Protein AF-A0A1Z4F0B3-F1 (afdb_monomer)

pLDDT: mean 96.61, std 4.37, range [52.62, 98.88]

Mean predicted aligned error: 2.74 Å

Secondary structure (DSSP, 8-state):
-HHHHHHHHHHH-TTT-SEEEEES--S-GGG-HHHHHHHHHHTTS--HHHHH-STTSHHHHHT-TGGGHHHHHHTT-EEEEE---S---GGGTTS-HHHHHHHHHHHHHHHHHHHHHHHHHHHTT--SEEEE--S---SSHHHHHHHHHHTHHHHHHHHT--

Organism: NCBI:txid1520670

Radius of gyration: 16.04 Å; Cα contacts (8 Å, |Δi|>4): 238; chains: 1; bounding box: 38×40×42 Å

Structure (mmCIF, N/CA/C/O backbone):
data_AF-A0A1Z4F0B3-F1
#
_entry.id   AF-A0A1Z4F0B3-F1
#
loop_
_atom_site.group_PDB
_atom_site.id
_atom_site.type_symbol
_atom_site.label_atom_id
_atom_site.label_alt_id
_atom_site.label_comp_id
_atom_site.label_asym_id
_atom_site.label_entity_id
_atom_site.label_seq_id
_atom_site.pdbx_PDB_ins_code
_atom_site.Cartn_x
_atom_site.Cartn_y
_atom_site.Cartn_z
_atom_site.occupancy
_atom_site.B_iso_or_equiv
_atom_site.auth_seq_id
_atom_site.auth_comp_id
_atom_site.auth_asym_id
_atom_site.auth_atom_id
_atom_site.pdbx_PDB_model_num
ATOM 1 N N . MET A 1 1 ? 6.371 -3.299 -1.343 1.00 95.88 1 MET A N 1
ATOM 2 C CA . MET A 1 1 ? 6.325 -4.423 -0.372 1.00 95.88 1 MET A CA 1
ATOM 3 C C . MET A 1 1 ? 5.700 -4.041 0.969 1.00 95.88 1 MET A C 1
ATOM 5 O O . MET A 1 1 ? 4.652 -4.573 1.282 1.00 95.88 1 MET A O 1
ATOM 9 N N . ALA A 1 2 ? 6.291 -3.138 1.762 1.00 98.19 2 ALA A N 1
ATOM 10 C CA . ALA A 1 2 ? 5.847 -2.906 3.147 1.00 98.19 2 ALA A CA 1
ATOM 11 C C . ALA A 1 2 ? 4.498 -2.168 3.302 1.00 98.19 2 ALA A C 1
ATOM 13 O O . ALA A 1 2 ? 3.931 -2.169 4.388 1.00 98.19 2 ALA A O 1
ATOM 14 N N . GLY A 1 3 ? 3.966 -1.558 2.236 1.00 98.25 3 GLY A N 1
ATOM 15 C CA . GLY A 1 3 ? 2.661 -0.888 2.261 1.00 98.25 3 GLY A CA 1
ATOM 16 C C . GLY A 1 3 ? 1.500 -1.806 2.671 1.00 98.25 3 GLY A C 1
ATOM 17 O O . GLY A 1 3 ? 0.882 -1.526 3.697 1.00 98.25 3 GLY A O 1
ATOM 18 N N . PRO A 1 4 ? 1.220 -2.929 1.969 1.00 98.06 4 PRO A N 1
ATOM 19 C CA . PRO A 1 4 ? 0.228 -3.888 2.446 1.00 98.06 4 PRO A CA 1
ATOM 20 C C . PRO A 1 4 ? 0.570 -4.448 3.829 1.00 98.06 4 PRO A C 1
ATOM 22 O O . PRO A 1 4 ? -0.334 -4.651 4.626 1.00 98.06 4 PRO A O 1
ATOM 25 N N . SER A 1 5 ? 1.851 -4.628 4.170 1.00 98.75 5 SER A N 1
ATOM 26 C CA . SER A 1 5 ? 2.253 -5.088 5.506 1.00 98.75 5 SER A CA 1
ATOM 27 C C . SER A 1 5 ? 1.830 -4.116 6.613 1.00 98.75 5 SER A C 1
ATOM 29 O O . SER A 1 5 ? 1.324 -4.559 7.639 1.00 98.75 5 SER A O 1
ATOM 31 N N . ALA A 1 6 ? 1.988 -2.804 6.409 1.00 98.88 6 ALA A N 1
ATOM 32 C CA . ALA A 1 6 ? 1.565 -1.783 7.368 1.00 98.88 6 ALA A CA 1
ATOM 33 C C . ALA A 1 6 ? 0.043 -1.795 7.584 1.00 98.88 6 ALA A C 1
ATOM 35 O O . ALA A 1 6 ? -0.414 -1.689 8.721 1.00 98.88 6 ALA A O 1
ATOM 36 N N . LEU A 1 7 ? -0.735 -1.982 6.512 1.00 98.81 7 LEU A N 1
ATOM 37 C CA . LEU A 1 7 ? -2.191 -2.132 6.610 1.00 98.81 7 LEU A CA 1
ATOM 38 C C . LEU A 1 7 ? -2.581 -3.447 7.298 1.00 98.81 7 LEU A C 1
ATOM 40 O O . LEU A 1 7 ? -3.451 -3.468 8.159 1.00 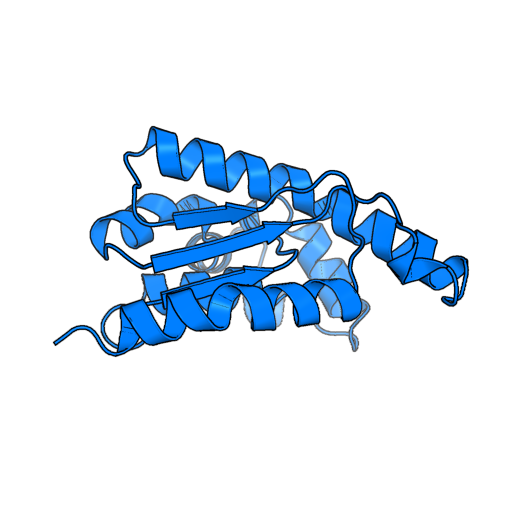98.81 7 LEU A O 1
ATOM 44 N N . THR A 1 8 ? -1.910 -4.550 6.983 1.00 98.81 8 THR A N 1
ATOM 45 C CA . THR A 1 8 ? -2.145 -5.848 7.632 1.00 98.81 8 THR A CA 1
ATOM 46 C C . THR A 1 8 ? -1.823 -5.802 9.130 1.00 98.81 8 THR A C 1
ATOM 48 O O . THR A 1 8 ? -2.549 -6.382 9.939 1.00 98.81 8 THR A O 1
ATOM 51 N N . LEU A 1 9 ? -0.780 -5.068 9.533 1.00 98.88 9 LEU A N 1
ATOM 52 C CA . LEU A 1 9 ? -0.475 -4.830 10.945 1.00 98.88 9 LEU A CA 1
ATOM 53 C C . LEU A 1 9 ? -1.605 -4.070 11.653 1.00 98.88 9 LEU A C 1
ATOM 55 O O . LEU A 1 9 ? -1.993 -4.469 12.748 1.00 98.88 9 LEU A O 1
ATOM 59 N N . SER A 1 10 ? -2.183 -3.033 11.041 1.00 98.81 10 SER A N 1
ATOM 60 C CA . SER A 1 10 ? -3.315 -2.304 11.635 1.00 98.81 10 SER A CA 1
ATOM 61 C C . SER A 1 10 ? -4.643 -3.064 11.585 1.00 98.81 10 SER A C 1
ATOM 63 O O . SER A 1 10 ? -5.499 -2.855 12.445 1.00 98.81 10 SER A O 1
ATOM 65 N N . ILE A 1 11 ? -4.807 -3.995 10.641 1.00 98.81 11 ILE A N 1
ATOM 66 C CA . ILE A 1 11 ? -5.943 -4.924 10.592 1.00 98.81 11 ILE A CA 1
ATOM 67 C C . ILE A 1 11 ? -5.947 -5.845 11.818 1.00 98.81 11 ILE A C 1
ATOM 69 O O . ILE A 1 11 ? -6.974 -5.971 12.488 1.00 98.81 11 ILE A O 1
ATOM 73 N N . TYR A 1 12 ? -4.815 -6.496 12.108 1.00 98.81 12 TYR A N 1
ATOM 74 C CA . TYR A 1 12 ? -4.746 -7.559 13.121 1.00 98.81 12 TYR A CA 1
ATOM 75 C C . TYR A 1 12 ? -4.213 -7.109 14.485 1.00 98.81 12 TYR A C 1
ATOM 77 O O . TYR A 1 12 ? -4.369 -7.837 15.464 1.00 98.81 12 TYR A O 1
ATOM 85 N N . HIS A 1 13 ? -3.625 -5.915 14.575 1.00 98.75 13 HIS A N 1
ATOM 86 C CA . HIS A 1 13 ? -3.113 -5.338 15.821 1.00 98.75 13 HIS A CA 1
ATOM 87 C C . HIS A 1 13 ? -3.550 -3.867 15.986 1.00 98.75 13 HIS A C 1
ATOM 89 O O . HIS A 1 13 ? -2.705 -2.982 16.167 1.00 98.75 13 HIS A O 1
ATOM 95 N N . PRO A 1 14 ? -4.863 -3.564 15.944 1.00 98.50 14 PRO A N 1
ATOM 96 C CA . PRO A 1 14 ? -5.356 -2.186 15.893 1.00 98.50 14 PRO A CA 1
ATOM 97 C C . PRO A 1 14 ? -5.067 -1.364 17.149 1.00 98.50 14 PRO A C 1
ATOM 99 O O . PRO A 1 14 ? -5.003 -0.144 17.067 1.00 98.50 14 PRO A O 1
ATOM 102 N N . GLN A 1 15 ? -4.848 -1.995 18.307 1.00 97.62 15 GLN A N 1
ATOM 103 C CA . GLN A 1 15 ? -4.445 -1.279 19.525 1.00 97.62 15 GLN A CA 1
ATOM 104 C C . GLN A 1 15 ? -2.996 -0.780 19.451 1.00 97.62 15 GLN A C 1
ATOM 106 O O . GLN A 1 15 ? -2.646 0.190 20.116 1.00 97.62 15 GLN A O 1
ATOM 111 N N . GLN A 1 16 ? -2.155 -1.443 18.652 1.00 98.50 16 GLN A N 1
ATOM 112 C CA . GLN A 1 16 ? -0.754 -1.078 18.468 1.00 98.50 16 GLN A CA 1
ATOM 113 C C . GLN A 1 16 ? -0.570 -0.138 17.272 1.00 98.50 16 GLN A C 1
ATOM 115 O O . GLN A 1 16 ? 0.187 0.826 17.357 1.00 98.50 16 GLN A O 1
ATOM 120 N N . PHE A 1 17 ? -1.275 -0.397 16.169 1.00 98.69 17 PHE A N 1
ATOM 121 C CA . PHE A 1 17 ? -1.153 0.359 14.923 1.00 98.69 17 PHE A CA 1
ATOM 122 C C . PHE A 1 17 ? -2.473 1.050 14.574 1.00 98.69 17 PHE A C 1
ATOM 124 O O . PHE A 1 17 ? -3.237 0.600 13.722 1.00 98.69 17 PHE A O 1
ATOM 131 N N . ILE A 1 18 ? -2.727 2.185 15.226 1.00 98.44 18 ILE A N 1
ATOM 132 C CA . ILE A 1 18 ? -3.912 3.025 14.972 1.00 98.44 18 ILE A CA 1
ATOM 133 C C . ILE A 1 18 ? -3.787 3.896 13.709 1.00 98.44 18 ILE A C 1
ATOM 135 O O . ILE A 1 18 ? -4.772 4.482 13.257 1.00 98.44 18 ILE A O 1
ATOM 139 N N . TYR A 1 19 ? -2.581 3.983 13.145 1.00 98.75 19 TYR A N 1
ATOM 140 C CA . TYR A 1 19 ? -2.240 4.719 11.930 1.00 98.75 19 TYR A CA 1
ATOM 141 C C . TYR A 1 19 ? -1.409 3.813 11.019 1.00 98.75 19 TYR A C 1
ATOM 143 O O . TYR A 1 19 ? -0.467 3.178 11.495 1.00 98.75 19 TYR A O 1
ATOM 151 N N . ALA A 1 20 ? -1.708 3.779 9.721 1.00 98.81 20 ALA A N 1
ATOM 152 C CA . ALA A 1 20 ? -0.927 3.028 8.743 1.00 98.81 20 ALA A CA 1
ATOM 153 C C . ALA A 1 20 ? -0.763 3.800 7.426 1.00 98.81 20 ALA A C 1
ATOM 155 O O . ALA A 1 20 ? -1.723 4.332 6.871 1.00 98.81 20 ALA A O 1
ATOM 156 N N . GLY A 1 21 ? 0.473 3.843 6.924 1.00 98.69 21 GLY A N 1
ATOM 157 C CA . GLY A 1 21 ? 0.812 4.447 5.638 1.00 98.69 21 GLY A CA 1
ATOM 158 C C . GLY A 1 21 ? 1.201 3.388 4.609 1.00 98.69 21 GLY A C 1
ATOM 159 O O . GLY A 1 21 ? 2.014 2.514 4.908 1.00 98.69 21 GLY A O 1
ATOM 160 N N . ALA A 1 22 ? 0.664 3.486 3.396 1.00 98.69 22 ALA A N 1
ATOM 161 C CA . ALA A 1 22 ? 1.059 2.662 2.261 1.00 98.69 22 ALA A CA 1
ATOM 162 C C . ALA A 1 22 ? 1.434 3.562 1.080 1.00 98.69 22 ALA A C 1
ATOM 164 O O . ALA A 1 22 ? 0.604 4.303 0.561 1.00 98.69 22 ALA A O 1
ATOM 165 N N . LEU A 1 23 ? 2.706 3.508 0.684 1.00 98.75 23 LEU A N 1
ATOM 166 C CA . LEU A 1 23 ? 3.270 4.318 -0.393 1.00 98.75 23 LEU A CA 1
ATOM 167 C C . LEU A 1 23 ? 3.654 3.381 -1.541 1.00 98.75 23 LEU A C 1
ATOM 169 O O . LEU A 1 23 ? 4.450 2.464 -1.325 1.00 98.75 23 LEU A O 1
ATOM 173 N N . SER A 1 24 ? 3.074 3.588 -2.724 1.00 98.06 24 SER A N 1
ATOM 174 C CA . SER A 1 24 ? 3.364 2.831 -3.950 1.00 98.06 24 SER A CA 1
ATOM 175 C C . SER A 1 24 ? 3.256 1.316 -3.746 1.00 98.06 24 SER A C 1
ATOM 177 O O . SER A 1 24 ? 4.195 0.548 -3.949 1.00 98.06 24 SER A O 1
ATOM 179 N N . ALA A 1 25 ? 2.118 0.870 -3.224 1.00 97.12 25 ALA A N 1
ATOM 180 C CA . ALA A 1 25 ? 1.996 -0.451 -2.627 1.00 97.12 25 ALA A CA 1
ATOM 181 C C . ALA A 1 25 ? 1.076 -1.379 -3.442 1.00 97.12 25 ALA A C 1
ATOM 183 O O . ALA A 1 25 ? 0.015 -0.931 -3.866 1.00 97.12 25 ALA A O 1
ATOM 184 N N . PRO A 1 26 ? 1.392 -2.677 -3.616 1.00 96.81 26 PRO A N 1
ATOM 185 C CA . PRO A 1 26 ? 0.429 -3.632 -4.162 1.00 96.81 26 PRO A CA 1
ATOM 186 C C . PRO A 1 26 ? -0.646 -3.911 -3.100 1.00 96.81 26 PRO A C 1
ATOM 188 O O . PRO A 1 26 ? -0.457 -4.760 -2.232 1.00 96.81 26 PRO A O 1
ATOM 191 N N . LEU A 1 27 ? -1.747 -3.152 -3.119 1.00 97.69 27 LEU A N 1
ATOM 192 C CA . LEU A 1 27 ? -2.796 -3.223 -2.088 1.00 97.69 27 LEU A CA 1
ATOM 193 C C . LEU A 1 27 ? -3.780 -4.388 -2.257 1.00 97.69 27 LEU A C 1
ATOM 195 O O . LEU A 1 27 ? -4.593 -4.609 -1.367 1.00 97.69 27 LEU A O 1
ATOM 199 N N . HIS A 1 28 ? -3.666 -5.150 -3.347 1.00 97.38 28 HIS A N 1
ATOM 200 C CA . HIS A 1 28 ? -4.448 -6.360 -3.600 1.00 97.38 28 HIS A CA 1
ATOM 201 C C . HIS A 1 28 ? -3.538 -7.531 -4.044 1.00 97.38 28 HIS A C 1
ATOM 203 O O . HIS A 1 28 ? -3.607 -7.984 -5.192 1.00 97.38 28 HIS A O 1
ATOM 209 N N . PRO A 1 29 ? -2.606 -7.995 -3.184 1.00 96.81 29 PRO A N 1
ATOM 210 C CA . PRO A 1 29 ? -1.618 -9.012 -3.554 1.00 96.81 29 PRO A CA 1
ATOM 211 C C . PRO A 1 29 ? -2.236 -10.365 -3.943 1.00 96.81 29 PRO A C 1
ATOM 213 O O . PRO A 1 29 ? -1.655 -11.073 -4.763 1.00 96.81 29 PRO A O 1
ATOM 216 N N . SER A 1 30 ? -3.417 -10.726 -3.429 1.00 97.12 30 SER A N 1
ATOM 217 C CA . SER A 1 30 ? -4.088 -11.993 -3.764 1.00 97.12 30 SER A CA 1
ATOM 218 C C . SER A 1 30 ? -4.585 -12.059 -5.205 1.00 97.12 30 SER A C 1
ATOM 220 O O . SER A 1 30 ? -4.733 -13.165 -5.730 1.00 97.12 30 SER A O 1
ATOM 222 N N . ALA A 1 31 ? -4.843 -10.910 -5.839 1.00 95.81 31 ALA A N 1
ATOM 223 C CA . ALA A 1 31 ? -5.223 -10.839 -7.250 1.00 95.81 31 ALA A CA 1
ATOM 224 C C . ALA A 1 31 ? -4.018 -10.952 -8.195 1.00 95.81 31 ALA A C 1
ATOM 226 O O . ALA A 1 31 ? -4.177 -11.369 -9.337 1.00 95.81 31 ALA A O 1
ATOM 227 N N . ASN A 1 32 ? -2.813 -10.620 -7.720 1.00 92.31 32 ASN A N 1
ATOM 228 C CA . ASN A 1 32 ? -1.591 -10.564 -8.526 1.00 92.31 32 ASN A CA 1
ATOM 229 C C . ASN A 1 32 ? -0.445 -11.364 -7.884 1.00 92.31 32 ASN A C 1
ATOM 231 O O . ASN A 1 32 ? 0.685 -10.884 -7.791 1.00 92.31 32 ASN A O 1
ATOM 235 N N . LYS A 1 33 ? -0.726 -12.597 -7.439 1.00 95.38 33 LYS A N 1
ATOM 236 C CA . LYS A 1 33 ? 0.234 -13.440 -6.698 1.00 95.38 33 LYS A CA 1
ATOM 237 C C . LYS A 1 33 ? 1.551 -13.637 -7.444 1.00 95.38 33 LYS A C 1
ATOM 239 O O . LYS A 1 33 ? 2.615 -13.449 -6.862 1.00 95.38 33 LYS A O 1
ATOM 244 N N . TRP A 1 34 ? 1.477 -13.879 -8.753 1.00 93.62 34 TRP A N 1
ATOM 245 C CA . TRP A 1 34 ? 2.652 -14.033 -9.613 1.00 93.62 34 TRP A CA 1
ATOM 246 C C . TRP A 1 34 ? 3.602 -12.821 -9.575 1.00 93.62 34 TRP A C 1
ATOM 248 O O . TRP A 1 34 ? 4.817 -13.001 -9.641 1.00 93.62 34 TRP A O 1
ATOM 258 N N . GLN A 1 35 ? 3.090 -11.589 -9.427 1.00 93.94 35 GLN A N 1
ATOM 259 C CA . GLN A 1 35 ? 3.934 -10.391 -9.317 1.00 93.94 35 GLN A CA 1
ATOM 260 C C . GLN A 1 35 ? 4.716 -10.389 -8.004 1.00 93.94 35 GLN A C 1
ATOM 262 O O . GLN A 1 35 ? 5.879 -9.986 -7.982 1.00 93.94 35 GLN A O 1
ATOM 267 N N . ILE A 1 36 ? 4.099 -10.867 -6.919 1.00 96.44 36 ILE A N 1
ATOM 268 C CA . ILE A 1 36 ? 4.764 -11.039 -5.625 1.00 96.44 36 ILE A CA 1
ATOM 269 C C . ILE A 1 36 ? 5.845 -12.115 -5.741 1.00 96.44 36 ILE A C 1
ATOM 271 O O . ILE A 1 36 ? 6.980 -11.864 -5.343 1.00 96.44 36 ILE A O 1
ATOM 275 N N . SER A 1 37 ? 5.535 -13.261 -6.352 1.00 95.94 37 SER A N 1
ATOM 276 C CA . SER A 1 37 ? 6.493 -14.355 -6.558 1.00 95.94 37 SER A CA 1
ATOM 277 C C . SER A 1 37 ? 7.712 -13.917 -7.372 1.00 95.94 37 SER A C 1
ATOM 279 O O . SER A 1 37 ? 8.842 -14.145 -6.944 1.00 95.94 37 SER A O 1
ATOM 281 N N . ILE A 1 38 ? 7.511 -13.233 -8.506 1.00 95.88 38 ILE A N 1
ATOM 282 C CA . ILE A 1 38 ? 8.626 -12.735 -9.329 1.00 95.88 38 ILE A CA 1
ATOM 283 C C . ILE A 1 38 ? 9.429 -11.679 -8.570 1.00 95.88 38 ILE A C 1
ATOM 285 O O . ILE A 1 38 ? 10.654 -11.743 -8.571 1.00 95.88 38 ILE A O 1
ATOM 289 N N . SER A 1 39 ? 8.766 -10.752 -7.872 1.00 94.94 39 SER A N 1
ATOM 290 C CA . SER A 1 39 ? 9.461 -9.715 -7.096 1.00 94.94 39 SER A CA 1
ATOM 291 C C . SER A 1 39 ? 10.318 -10.305 -5.972 1.00 94.94 39 SER A C 1
ATOM 293 O O . SER A 1 39 ? 11.417 -9.826 -5.724 1.00 94.94 39 SER A O 1
ATOM 295 N N . MET A 1 40 ? 9.837 -11.347 -5.288 1.00 97.94 40 MET A N 1
ATOM 296 C CA . MET A 1 40 ? 10.594 -12.045 -4.241 1.00 97.94 40 MET A CA 1
ATOM 297 C C . MET A 1 40 ? 11.781 -12.833 -4.805 1.00 97.94 40 MET A C 1
ATOM 299 O O . MET A 1 40 ? 12.858 -12.836 -4.207 1.00 97.94 40 MET A O 1
ATOM 303 N N . SER A 1 41 ? 11.591 -13.473 -5.960 1.00 97.19 41 SER A N 1
ATOM 304 C CA . SER A 1 41 ? 12.651 -14.207 -6.648 1.00 97.19 41 SER A CA 1
ATOM 305 C C . SER A 1 41 ? 13.751 -13.268 -7.151 1.00 97.19 41 SER A C 1
ATOM 307 O O . SER A 1 41 ? 14.931 -13.543 -6.943 1.00 97.19 41 SER A O 1
ATOM 309 N N . ASP A 1 42 ? 13.383 -12.126 -7.733 1.00 95.25 42 ASP A N 1
ATOM 310 C CA . ASP A 1 42 ? 14.331 -11.093 -8.166 1.00 95.25 42 ASP A CA 1
ATOM 311 C C . ASP A 1 42 ? 15.075 -10.469 -6.970 1.00 95.25 42 ASP A C 1
ATOM 313 O O . ASP A 1 42 ? 16.301 -10.350 -6.968 1.00 95.25 42 ASP A O 1
ATOM 317 N N . ALA A 1 43 ? 14.354 -10.174 -5.883 1.00 95.06 43 ALA A N 1
ATOM 318 C CA . ALA A 1 43 ? 14.897 -9.572 -4.668 1.00 95.06 43 ALA A CA 1
ATOM 319 C C . ALA A 1 43 ? 15.554 -10.591 -3.714 1.00 95.06 43 ALA A C 1
ATOM 321 O O . ALA A 1 43 ? 15.249 -10.627 -2.521 1.00 95.06 43 ALA A O 1
ATOM 322 N N . GLY A 1 44 ? 16.494 -11.391 -4.221 1.00 96.94 44 GLY A N 1
ATOM 323 C CA . GLY A 1 44 ? 17.328 -12.286 -3.406 1.00 96.94 44 GLY A CA 1
ATOM 324 C C . GLY A 1 44 ? 16.981 -13.772 -3.490 1.00 96.94 44 GLY A C 1
ATOM 325 O O . GLY A 1 44 ? 17.463 -14.544 -2.664 1.00 96.94 44 GLY A O 1
ATOM 326 N N . GLY A 1 45 ? 16.192 -14.191 -4.482 1.00 97.31 45 GLY A N 1
ATOM 327 C CA . GLY A 1 45 ? 15.916 -15.605 -4.748 1.00 97.31 45 GLY A CA 1
ATOM 328 C C . GLY A 1 45 ? 14.906 -16.245 -3.797 1.00 97.31 45 GLY A C 1
ATOM 329 O O . GLY A 1 45 ? 14.922 -17.464 -3.639 1.00 97.31 45 GLY A O 1
ATOM 330 N N . PHE A 1 46 ? 14.047 -15.454 -3.149 1.00 98.38 46 PHE A N 1
ATOM 331 C CA . PHE A 1 46 ? 13.044 -15.970 -2.216 1.00 98.38 46 PHE A CA 1
ATOM 332 C C . PHE A 1 46 ? 11.844 -16.586 -2.939 1.00 98.38 46 PHE A C 1
ATOM 334 O O . PHE A 1 46 ? 11.497 -16.193 -4.054 1.00 98.38 46 PHE A O 1
ATOM 341 N N . ASN A 1 47 ? 11.168 -17.516 -2.263 1.00 97.75 47 ASN A N 1
ATOM 342 C CA . ASN A 1 47 ? 9.953 -18.157 -2.749 1.00 97.75 47 ASN A CA 1
ATOM 343 C C . ASN A 1 47 ? 8.727 -17.657 -1.967 1.00 97.75 47 ASN A C 1
ATOM 345 O O . ASN A 1 47 ? 8.708 -17.673 -0.737 1.00 97.75 47 ASN A O 1
ATOM 349 N N . SER A 1 48 ? 7.682 -17.223 -2.675 1.00 97.50 48 SER A N 1
ATOM 350 C CA . SER A 1 48 ? 6.418 -16.816 -2.049 1.00 97.50 48 SER A CA 1
ATOM 351 C C . SER A 1 48 ? 5.699 -17.970 -1.352 1.00 97.50 48 SER A C 1
ATOM 353 O O . SER A 1 48 ? 4.976 -17.723 -0.387 1.00 97.50 48 SER A O 1
ATOM 355 N N . GLU A 1 49 ? 5.912 -19.213 -1.796 1.00 98.00 49 GLU A N 1
ATOM 356 C CA . GLU A 1 49 ? 5.343 -20.395 -1.137 1.00 98.00 49 GLU A CA 1
ATOM 357 C C . GLU A 1 49 ? 5.924 -20.614 0.265 1.00 98.00 49 GLU A C 1
ATOM 359 O O . GLU A 1 49 ? 5.195 -21.027 1.162 1.00 98.00 49 GLU A O 1
ATOM 364 N N . ASP A 1 50 ? 7.185 -20.239 0.503 1.00 98.50 50 ASP A N 1
ATOM 365 C CA . ASP A 1 50 ? 7.778 -20.289 1.847 1.00 98.50 50 ASP A CA 1
ATOM 366 C C . ASP A 1 50 ? 7.151 -19.242 2.786 1.00 98.50 50 ASP A C 1
ATOM 368 O O . ASP A 1 50 ? 7.164 -19.399 4.007 1.00 98.50 50 ASP A O 1
ATOM 372 N N . MET A 1 51 ? 6.606 -18.155 2.226 1.00 98.44 51 MET A N 1
ATOM 373 C CA . MET A 1 51 ? 6.010 -17.057 2.987 1.00 98.44 51 MET A CA 1
ATOM 374 C C . MET A 1 51 ? 4.526 -17.296 3.285 1.00 98.44 51 MET A C 1
ATOM 376 O O . MET A 1 51 ? 4.116 -17.219 4.444 1.00 98.44 51 MET A O 1
ATOM 380 N N . TRP A 1 52 ? 3.713 -17.539 2.254 1.00 98.56 52 TRP A N 1
ATOM 381 C CA . TRP A 1 52 ? 2.250 -17.648 2.356 1.00 98.56 52 TRP A CA 1
ATOM 382 C C . TRP A 1 52 ? 1.698 -18.936 1.744 1.00 98.56 52 TRP A C 1
ATOM 384 O O . TRP A 1 52 ? 0.502 -19.007 1.491 1.00 98.56 52 TRP A O 1
ATOM 394 N N . GLY A 1 53 ? 2.530 -19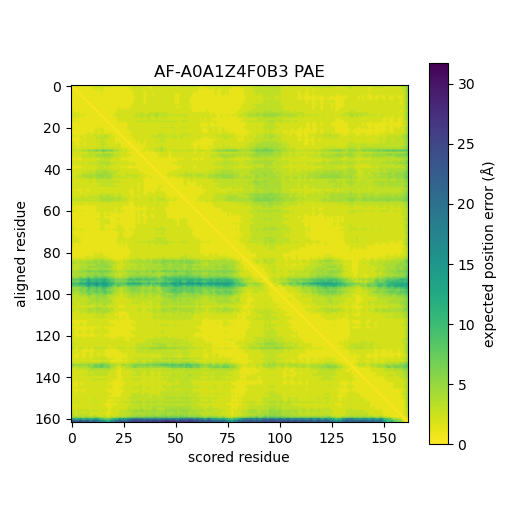.950 1.509 1.00 98.19 53 GLY A N 1
ATOM 395 C CA . GLY A 1 53 ? 2.079 -21.207 0.924 1.00 98.19 53 GLY A CA 1
ATOM 396 C C . GLY A 1 53 ? 1.679 -21.087 -0.553 1.00 98.19 53 GLY A C 1
ATOM 397 O O . GLY A 1 53 ? 1.889 -20.044 -1.190 1.00 98.19 53 GLY A O 1
ATOM 398 N N . PRO A 1 54 ? 1.104 -22.162 -1.123 1.00 97.38 54 PRO A N 1
ATOM 399 C CA . PRO A 1 54 ? 0.633 -22.165 -2.506 1.00 97.38 54 PRO A CA 1
ATOM 400 C C . PRO A 1 54 ? -0.430 -21.083 -2.740 1.00 97.38 54 PRO A C 1
ATOM 402 O O . PRO A 1 54 ? -1.051 -20.579 -1.810 1.00 97.38 54 PRO A O 1
ATOM 405 N N . GLU A 1 55 ? -0.714 -20.750 -3.999 1.00 95.25 55 GLU A N 1
ATOM 406 C CA . GLU A 1 55 ? -1.671 -19.685 -4.346 1.00 95.25 55 GLU A CA 1
ATOM 407 C C . GLU A 1 55 ? -3.099 -19.882 -3.798 1.00 95.25 55 GLU A C 1
ATOM 409 O O . GLU A 1 55 ? -3.875 -18.922 -3.735 1.00 95.25 55 GLU A O 1
ATOM 414 N N . SER A 1 56 ? -3.466 -21.113 -3.435 1.00 96.38 56 SER A N 1
ATOM 415 C CA . SER A 1 56 ? -4.745 -21.461 -2.807 1.00 96.38 56 SER A CA 1
ATOM 416 C C . SER A 1 56 ? -4.752 -21.298 -1.286 1.00 96.38 56 SER A C 1
ATOM 418 O O . SER A 1 56 ? -5.805 -21.455 -0.669 1.00 96.38 56 SER A O 1
ATOM 420 N N . ASP A 1 57 ? -3.598 -21.057 -0.667 1.00 98.50 57 ASP A N 1
ATOM 421 C CA . ASP A 1 57 ? -3.474 -20.964 0.782 1.00 98.50 57 ASP A CA 1
ATOM 422 C C . ASP A 1 57 ? -4.210 -19.717 1.313 1.00 98.50 57 ASP A C 1
ATOM 424 O O . ASP A 1 57 ? -4.067 -18.615 0.761 1.00 98.50 57 ASP A O 1
ATOM 428 N N . PRO A 1 58 ? -5.006 -19.848 2.391 1.00 98.38 58 PRO A N 1
ATOM 429 C CA . PRO A 1 58 ? -5.730 -18.724 2.981 1.00 98.38 58 PRO A CA 1
ATOM 430 C C . PRO A 1 58 ? -4.822 -17.597 3.500 1.00 98.38 58 PRO A C 1
ATOM 432 O O . PRO A 1 58 ? -5.313 -16.484 3.715 1.00 98.38 58 PRO A O 1
ATOM 435 N N . ALA A 1 59 ? -3.518 -17.827 3.683 1.00 98.62 59 ALA A N 1
ATOM 436 C CA . ALA A 1 59 ? -2.560 -16.795 4.065 1.00 98.62 59 ALA A CA 1
ATOM 437 C C . ALA A 1 59 ? -2.503 -15.635 3.057 1.00 98.62 59 ALA A C 1
ATOM 439 O O . ALA A 1 59 ? -2.315 -14.491 3.477 1.00 98.62 59 ALA A O 1
ATOM 440 N N . TRP A 1 60 ? -2.742 -15.878 1.765 1.00 98.56 60 TRP A N 1
ATOM 441 C CA . TRP A 1 60 ? -2.843 -14.807 0.768 1.00 98.56 60 TRP A CA 1
ATOM 442 C C . TRP A 1 60 ? -3.994 -13.852 1.090 1.00 98.56 60 TRP A C 1
ATOM 444 O O . TRP A 1 60 ? -3.779 -12.648 1.215 1.00 98.56 60 TRP A O 1
ATOM 454 N N . VAL A 1 61 ? -5.194 -14.395 1.327 1.00 98.44 61 VAL A N 1
ATOM 455 C CA . VAL A 1 61 ? -6.387 -13.605 1.674 1.00 98.44 61 VAL A CA 1
ATOM 456 C C . VAL A 1 61 ? -6.205 -12.899 3.013 1.00 98.44 61 VAL A C 1
ATOM 458 O O . VAL A 1 61 ? -6.563 -11.732 3.146 1.00 98.44 61 VAL A O 1
ATOM 461 N N . ARG A 1 62 ? -5.613 -13.574 4.006 1.00 98.56 62 ARG A N 1
ATOM 462 C CA . ARG A 1 62 ? -5.307 -12.971 5.311 1.00 98.56 62 ARG A CA 1
ATOM 463 C C . ARG A 1 62 ? -4.430 -11.724 5.162 1.00 98.56 62 ARG A C 1
ATOM 465 O O . ARG A 1 62 ? -4.655 -10.736 5.844 1.00 98.56 62 ARG A O 1
ATOM 472 N N . ASN A 1 63 ? -3.418 -11.763 4.301 1.00 98.62 63 ASN A N 1
ATOM 473 C CA . ASN A 1 63 ? -2.444 -10.677 4.170 1.00 98.62 63 ASN A CA 1
ATOM 474 C C . ASN A 1 63 ? -2.770 -9.695 3.031 1.00 98.62 63 ASN A C 1
ATOM 476 O O . ASN A 1 63 ? -1.905 -8.912 2.635 1.00 98.62 63 ASN A O 1
ATOM 480 N N . ASP A 1 64 ? -4.004 -9.719 2.524 1.00 98.69 64 ASP A N 1
ATOM 481 C CA . ASP A 1 64 ? -4.494 -8.829 1.480 1.00 98.69 64 ASP A CA 1
ATOM 482 C C . ASP A 1 64 ? -5.356 -7.699 2.076 1.00 98.69 64 ASP A C 1
ATOM 484 O O . ASP A 1 64 ? -6.481 -7.953 2.521 1.00 98.69 64 ASP A O 1
ATOM 488 N N . PRO A 1 65 ? -4.870 -6.443 2.098 1.00 98.44 65 PRO A N 1
ATOM 489 C CA . PRO A 1 65 ? -5.624 -5.333 2.671 1.00 98.44 65 PRO A CA 1
ATOM 490 C C . PRO A 1 65 ? -6.931 -5.036 1.939 1.00 98.44 65 PRO A C 1
ATOM 492 O O . PRO A 1 65 ? -7.893 -4.646 2.594 1.00 98.44 65 PRO A O 1
ATOM 495 N N . TYR A 1 66 ? -6.988 -5.225 0.616 1.00 98.62 66 TYR A N 1
ATOM 496 C CA . TYR A 1 66 ? -8.200 -5.010 -0.176 1.00 98.62 66 TYR A CA 1
ATOM 497 C C . TYR A 1 66 ? -9.319 -5.962 0.262 1.00 98.62 66 TYR A C 1
ATOM 499 O O . TYR A 1 66 ? -10.461 -5.544 0.445 1.00 98.62 66 TYR A O 1
ATOM 507 N N . LEU A 1 67 ? -8.983 -7.227 0.529 1.00 98.62 67 LEU A N 1
ATOM 508 C CA . LEU A 1 67 ? -9.944 -8.227 1.012 1.00 98.62 67 LEU A CA 1
ATOM 509 C C . LEU A 1 67 ? -10.309 -8.080 2.500 1.00 98.62 67 LEU A C 1
ATOM 511 O O . LEU A 1 67 ? -11.238 -8.740 2.958 1.00 98.62 67 LEU A O 1
ATOM 515 N N . ASN A 1 68 ? -9.609 -7.222 3.249 1.00 98.75 68 ASN A N 1
ATOM 516 C CA . ASN A 1 68 ? -9.826 -6.977 4.682 1.00 98.75 68 ASN A CA 1
ATOM 517 C C . ASN A 1 68 ? -10.158 -5.498 4.986 1.00 98.75 68 ASN A C 1
ATOM 519 O O . ASN A 1 68 ? -9.918 -5.007 6.096 1.00 98.75 68 ASN A O 1
ATOM 523 N N . ILE A 1 69 ? -10.705 -4.768 4.005 1.00 98.81 69 ILE A N 1
ATOM 524 C CA . ILE A 1 69 ? -11.136 -3.366 4.151 1.00 98.81 69 ILE A CA 1
ATOM 525 C C . ILE A 1 69 ? -12.139 -3.198 5.302 1.00 98.81 69 ILE A C 1
ATOM 527 O O . ILE A 1 69 ? -12.067 -2.213 6.039 1.00 98.81 69 ILE A O 1
ATOM 531 N N . ASP A 1 70 ? -13.033 -4.171 5.498 1.00 98.69 70 ASP A N 1
ATOM 532 C CA . ASP A 1 70 ? -14.008 -4.205 6.594 1.00 98.69 70 ASP A CA 1
ATOM 533 C C . ASP A 1 70 ? -13.337 -4.006 7.960 1.00 98.69 70 ASP A C 1
ATOM 535 O O . ASP A 1 70 ? -13.835 -3.252 8.796 1.00 98.69 70 ASP A O 1
ATOM 539 N N . LYS A 1 71 ? -12.169 -4.622 8.166 1.00 98.81 71 LYS A N 1
ATOM 540 C CA . LYS A 1 71 ? -11.415 -4.548 9.423 1.00 98.81 71 LYS A CA 1
ATOM 541 C C . LYS A 1 71 ? -10.766 -3.188 9.612 1.00 98.81 71 LYS A C 1
ATOM 543 O O . LYS A 1 71 ? -10.848 -2.638 10.703 1.00 98.81 71 LYS A O 1
ATOM 548 N N . LEU A 1 72 ? -10.182 -2.613 8.559 1.00 98.81 72 LEU A N 1
ATOM 549 C CA . LEU A 1 72 ? -9.624 -1.254 8.609 1.00 98.81 72 LEU A CA 1
ATOM 550 C C . LEU A 1 72 ? -10.698 -0.224 8.989 1.00 98.81 72 LEU A C 1
ATOM 552 O O . LEU A 1 72 ? -10.440 0.681 9.785 1.00 98.81 72 LEU A O 1
ATOM 556 N N . ILE A 1 73 ? -11.908 -0.382 8.444 1.00 98.81 73 ILE A N 1
ATOM 557 C CA . ILE A 1 73 ? -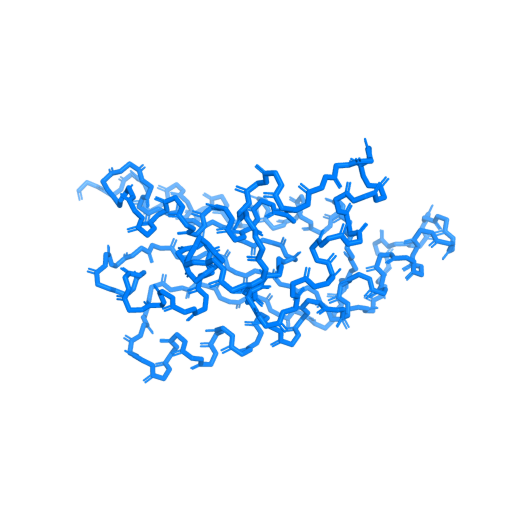13.059 0.476 8.747 1.00 98.81 73 ILE A CA 1
ATOM 558 C C . ILE A 1 73 ? -13.550 0.242 10.177 1.00 98.81 73 ILE A C 1
ATOM 560 O O . ILE A 1 73 ? -13.701 1.205 10.927 1.00 98.81 73 ILE A O 1
ATOM 564 N N . ALA A 1 74 ? -13.763 -1.015 10.578 1.00 98.75 74 ALA A N 1
ATOM 565 C CA . ALA A 1 74 ? -14.229 -1.365 11.920 1.00 98.75 74 ALA A CA 1
ATOM 566 C C . ALA A 1 74 ? -13.261 -0.891 13.017 1.00 98.75 74 ALA A C 1
ATOM 568 O O . ALA A 1 74 ? -13.694 -0.411 14.062 1.00 98.75 74 ALA A O 1
ATOM 569 N N . ASN A 1 75 ? -11.955 -0.962 12.752 1.00 98.69 75 ASN A N 1
ATOM 570 C CA . ASN A 1 75 ? -10.906 -0.476 13.646 1.00 98.69 75 ASN A CA 1
ATOM 571 C C . ASN A 1 75 ? -10.766 1.056 13.629 1.00 98.69 75 ASN A C 1
ATOM 573 O O . ASN A 1 75 ? -10.006 1.607 14.424 1.00 98.69 75 ASN A O 1
ATOM 577 N N . ASN A 1 76 ? -11.460 1.746 12.716 1.00 98.38 76 ASN A N 1
ATOM 578 C CA . ASN A 1 76 ? -11.304 3.173 12.444 1.00 98.38 76 ASN A CA 1
ATOM 579 C C . ASN A 1 76 ? -9.825 3.576 12.274 1.00 98.38 76 ASN A C 1
ATOM 581 O O . ASN A 1 76 ? -9.396 4.636 12.737 1.00 98.38 76 ASN A O 1
ATOM 585 N N . THR A 1 77 ? -9.023 2.719 11.636 1.00 98.75 77 THR A N 1
ATOM 586 C CA . THR A 1 77 ? -7.595 2.973 11.422 1.00 98.75 77 THR A CA 1
ATOM 587 C C . THR A 1 77 ? -7.417 4.228 10.576 1.00 98.75 77 THR A C 1
ATOM 589 O O . THR A 1 77 ? -8.084 4.381 9.551 1.00 98.75 77 THR A O 1
ATOM 592 N N . ARG A 1 78 ? -6.492 5.112 10.969 1.00 98.75 78 ARG A N 1
ATOM 593 C CA . ARG A 1 78 ? -6.114 6.247 10.127 1.00 98.75 78 ARG A CA 1
ATOM 594 C C . ARG A 1 78 ? -5.196 5.795 9.003 1.00 98.75 78 ARG A C 1
ATOM 596 O O . ARG A 1 78 ? -4.129 5.248 9.273 1.00 98.75 78 ARG A O 1
ATOM 603 N N . LEU A 1 79 ? -5.589 6.047 7.758 1.00 98.88 79 LEU A N 1
ATOM 604 C CA . LEU A 1 79 ? -4.822 5.637 6.582 1.00 98.88 79 LEU A CA 1
ATOM 605 C C . LEU A 1 79 ? -4.167 6.827 5.876 1.00 98.88 79 LEU A C 1
ATOM 607 O O . LEU A 1 79 ? -4.790 7.880 5.722 1.00 98.88 79 LEU A O 1
ATOM 611 N N . TRP A 1 80 ? -2.941 6.621 5.396 1.00 98.88 80 TRP A N 1
ATOM 612 C CA . TRP A 1 80 ? -2.275 7.472 4.405 1.00 98.88 80 TRP A CA 1
ATOM 613 C C . TRP A 1 80 ? -1.888 6.621 3.201 1.00 98.88 80 TRP A C 1
ATOM 615 O O . TRP A 1 80 ? -0.956 5.819 3.275 1.00 98.88 80 TRP A O 1
ATOM 625 N N . ILE A 1 81 ? -2.607 6.772 2.096 1.00 98.81 81 ILE A N 1
ATOM 626 C CA . ILE A 1 81 ? -2.416 5.972 0.889 1.00 98.81 81 ILE A CA 1
ATOM 627 C C . ILE A 1 81 ? -1.900 6.883 -0.215 1.00 98.81 81 ILE A C 1
ATOM 629 O O . ILE A 1 81 ? -2.577 7.828 -0.612 1.00 98.81 81 ILE A O 1
ATOM 633 N N . TYR A 1 82 ? -0.704 6.588 -0.709 1.00 98.75 82 TYR A N 1
ATOM 634 C CA . TYR A 1 82 ? -0.070 7.320 -1.797 1.00 98.75 82 TYR A CA 1
ATOM 635 C C . TYR A 1 82 ? 0.284 6.374 -2.932 1.00 98.75 82 TYR A C 1
ATOM 637 O O . TYR A 1 82 ? 0.857 5.307 -2.697 1.00 98.75 82 TYR A O 1
ATOM 645 N N . CYS A 1 83 ? 0.037 6.810 -4.161 1.00 98.62 83 CYS A N 1
ATOM 646 C CA . CYS A 1 83 ? 0.615 6.189 -5.342 1.00 98.62 83 CYS A CA 1
ATOM 647 C C . CYS A 1 83 ? 0.744 7.236 -6.453 1.00 98.62 83 CYS A C 1
ATOM 649 O O . CYS A 1 83 ? -0.224 7.927 -6.771 1.00 98.62 83 CYS A O 1
ATOM 651 N N . GLY A 1 84 ? 1.932 7.356 -7.041 1.00 97.88 84 GLY A N 1
ATOM 652 C CA . GLY A 1 84 ? 2.154 8.139 -8.252 1.00 97.88 84 GLY A CA 1
ATOM 653 C C . GLY A 1 84 ? 1.459 7.515 -9.463 1.00 97.88 84 GLY A C 1
ATOM 654 O O . GLY A 1 84 ? 0.876 6.435 -9.393 1.00 97.88 84 GLY A O 1
ATOM 655 N N . ASN A 1 85 ? 1.521 8.196 -10.602 1.00 95.06 85 ASN A N 1
ATOM 656 C CA . ASN A 1 85 ? 0.817 7.788 -11.821 1.00 95.06 85 ASN A CA 1
ATOM 657 C C . ASN A 1 85 ? 1.723 7.156 -12.893 1.00 95.06 85 ASN A C 1
ATOM 659 O O . ASN A 1 85 ? 1.267 6.985 -14.022 1.00 95.06 85 ASN A O 1
ATOM 663 N N . ALA A 1 86 ? 2.970 6.812 -12.547 1.00 95.69 86 ALA A N 1
ATOM 664 C CA . ALA A 1 86 ? 4.012 6.286 -13.436 1.00 95.69 86 ALA A CA 1
ATOM 665 C C . ALA A 1 86 ? 4.668 7.300 -14.384 1.00 95.69 86 ALA A C 1
ATOM 667 O O . ALA A 1 86 ? 5.488 6.910 -15.218 1.00 95.69 86 ALA A O 1
ATOM 668 N N . GLN A 1 87 ? 4.349 8.591 -14.279 1.00 95.12 87 GLN A N 1
ATOM 669 C CA . GLN A 1 87 ? 5.022 9.625 -15.061 1.00 95.12 87 GLN A CA 1
ATOM 670 C C . GLN A 1 87 ? 6.139 10.272 -14.240 1.00 95.12 87 GLN A C 1
ATOM 672 O O . GLN A 1 87 ? 5.906 10.801 -13.152 1.00 95.12 87 GLN A O 1
ATOM 677 N N . ALA A 1 88 ? 7.357 10.247 -14.784 1.00 94.00 88 ALA A N 1
ATOM 678 C CA . ALA A 1 88 ? 8.485 10.979 -14.222 1.00 94.00 88 ALA A CA 1
ATOM 679 C C . ALA A 1 88 ? 8.193 12.488 -14.195 1.00 94.00 88 ALA A C 1
ATOM 681 O O . ALA A 1 88 ? 7.483 13.011 -15.058 1.00 94.00 88 ALA A O 1
ATOM 682 N N . THR A 1 89 ? 8.757 13.184 -13.214 1.00 95.19 89 THR A N 1
ATOM 683 C CA . THR A 1 89 ? 8.641 14.645 -13.085 1.00 95.19 89 THR A CA 1
ATOM 684 C C . THR A 1 89 ? 10.019 15.302 -13.127 1.00 95.19 89 THR A C 1
ATOM 686 O O . THR A 1 89 ? 11.041 14.622 -13.225 1.00 95.19 89 THR A O 1
ATOM 689 N N . ASP A 1 90 ? 10.079 16.628 -12.979 1.00 94.94 90 ASP A N 1
ATOM 690 C CA . ASP A 1 90 ? 11.347 17.359 -12.838 1.00 94.94 90 ASP A CA 1
ATOM 691 C C . ASP A 1 90 ? 12.200 16.872 -11.652 1.00 94.94 90 ASP A C 1
ATOM 693 O O . ASP A 1 90 ? 13.409 17.101 -11.621 1.00 94.94 90 ASP A O 1
ATOM 697 N N . LEU A 1 91 ? 11.594 16.166 -10.690 1.00 93.38 91 LEU A N 1
ATOM 698 C CA . LEU A 1 91 ? 12.293 15.524 -9.575 1.00 93.38 91 LEU A CA 1
ATOM 699 C C . LEU A 1 91 ? 13.170 14.336 -10.009 1.00 93.38 91 LEU A C 1
ATOM 701 O O . LEU A 1 91 ? 14.035 13.912 -9.245 1.00 93.38 91 LEU A O 1
ATOM 705 N N . ASP A 1 92 ? 12.964 13.813 -11.219 1.00 95.06 92 ASP A N 1
ATOM 706 C CA . ASP A 1 92 ? 13.672 12.652 -11.764 1.00 95.06 92 ASP A CA 1
ATOM 707 C C . ASP A 1 92 ? 14.694 13.025 -12.850 1.00 95.06 92 ASP A C 1
ATOM 709 O O . ASP A 1 92 ? 15.346 12.144 -13.415 1.00 95.06 92 ASP A O 1
ATOM 713 N N . LYS A 1 93 ? 14.848 14.322 -13.157 1.00 91.88 93 LYS A N 1
ATOM 714 C CA . LYS A 1 93 ? 15.664 14.816 -14.281 1.00 91.88 93 LYS A CA 1
ATOM 715 C C . LYS A 1 93 ? 17.143 14.413 -14.205 1.00 91.88 93 LYS A C 1
ATOM 717 O O . LYS A 1 93 ? 17.783 14.243 -15.236 1.00 91.88 93 LYS A O 1
ATOM 722 N N . ASP A 1 94 ? 17.664 14.260 -12.987 1.00 91.88 94 ASP A N 1
ATOM 723 C CA . ASP A 1 94 ? 19.070 13.935 -12.721 1.00 91.88 94 ASP A CA 1
ATOM 724 C C . ASP A 1 94 ? 19.288 12.421 -12.519 1.00 91.88 94 ASP A C 1
ATOM 726 O O . ASP A 1 94 ? 20.399 11.976 -12.227 1.00 91.88 94 ASP A O 1
ATOM 730 N N . ARG A 1 95 ? 18.229 11.609 -12.647 1.00 90.56 95 ARG A N 1
ATOM 731 C CA . ARG A 1 95 ? 18.296 10.151 -12.502 1.00 90.56 95 ARG A CA 1
ATOM 732 C C . ARG A 1 95 ? 18.687 9.479 -13.814 1.00 90.56 95 ARG A C 1
ATOM 734 O O . ARG A 1 95 ? 18.449 9.988 -14.908 1.00 90.56 95 ARG A O 1
ATOM 741 N N . ASN A 1 96 ? 19.240 8.274 -13.703 1.00 92.94 96 ASN A N 1
ATOM 742 C CA . ASN A 1 96 ? 19.507 7.432 -14.862 1.00 92.94 96 ASN A CA 1
ATOM 743 C C . ASN A 1 96 ? 18.191 7.090 -15.597 1.00 92.94 96 ASN A C 1
ATOM 745 O O . ASN A 1 96 ? 17.201 6.713 -14.971 1.00 92.94 96 ASN A O 1
ATOM 749 N N . GLY A 1 97 ? 18.182 7.172 -16.933 1.00 87.62 97 GLY A N 1
ATOM 750 C CA . GLY A 1 97 ? 16.994 6.885 -17.746 1.00 87.62 97 GLY A CA 1
ATOM 751 C C . GLY A 1 97 ? 16.414 5.476 -17.557 1.00 87.62 97 GLY A C 1
ATOM 752 O O . GLY A 1 97 ? 15.197 5.312 -17.591 1.00 87.62 97 GLY A O 1
ATOM 753 N N . PHE A 1 98 ? 17.253 4.470 -17.292 1.00 88.69 98 PHE A N 1
ATOM 754 C CA . PHE A 1 98 ? 16.801 3.116 -16.967 1.00 88.69 98 PHE A CA 1
ATOM 755 C C . PHE A 1 98 ? 16.106 3.055 -15.603 1.00 88.69 98 PHE A C 1
ATOM 757 O O . PHE A 1 98 ? 15.069 2.411 -15.480 1.00 88.69 98 PHE A O 1
ATOM 764 N N . GLU A 1 99 ? 16.620 3.763 -14.594 1.00 87.44 99 GLU A N 1
ATOM 765 C CA . GLU A 1 99 ? 15.957 3.855 -13.286 1.00 87.44 99 GLU A CA 1
ATOM 766 C C . GLU A 1 99 ? 14.601 4.554 -13.392 1.00 87.44 99 GLU A C 1
ATOM 768 O O . GLU A 1 99 ? 13.643 4.131 -12.748 1.00 87.44 99 GLU A O 1
ATOM 773 N N . ASN A 1 100 ? 14.500 5.592 -14.228 1.00 89.31 100 ASN A N 1
ATOM 774 C CA . ASN A 1 100 ? 13.234 6.279 -14.479 1.00 89.31 100 ASN A CA 1
ATOM 775 C C . ASN A 1 100 ? 12.219 5.360 -15.158 1.00 89.31 100 ASN A C 1
ATOM 777 O O . ASN A 1 100 ? 11.062 5.312 -14.744 1.00 89.31 100 ASN A O 1
ATOM 781 N N . LEU A 1 101 ? 12.658 4.597 -16.163 1.00 91.44 101 LEU A N 1
ATOM 782 C CA . LEU A 1 101 ? 11.812 3.617 -16.835 1.00 91.44 101 LEU A CA 1
ATOM 783 C C . LEU A 1 101 ? 11.346 2.524 -15.866 1.00 91.44 101 LEU A C 1
ATOM 785 O O . LEU A 1 101 ? 10.148 2.268 -15.774 1.00 91.44 101 LEU A O 1
ATOM 789 N N . ALA A 1 102 ? 12.270 1.910 -15.124 1.00 91.88 102 ALA A N 1
ATOM 790 C CA . ALA A 1 102 ? 11.953 0.862 -14.157 1.00 91.88 102 ALA A CA 1
ATOM 791 C C . ALA A 1 102 ? 11.000 1.374 -13.067 1.00 91.88 102 ALA A C 1
ATOM 793 O O . ALA A 1 102 ? 9.987 0.738 -12.779 1.00 91.88 102 ALA A O 1
ATOM 794 N N . GLY A 1 103 ? 11.271 2.562 -12.517 1.00 93.25 103 GLY A N 1
ATOM 795 C CA . GLY A 1 103 ? 10.407 3.199 -11.529 1.00 93.25 103 GLY A CA 1
ATOM 796 C C . GLY A 1 103 ? 9.009 3.496 -12.073 1.00 93.25 103 GLY A C 1
ATOM 797 O O . GLY A 1 103 ? 8.025 3.289 -11.366 1.00 93.25 103 GLY A O 1
AT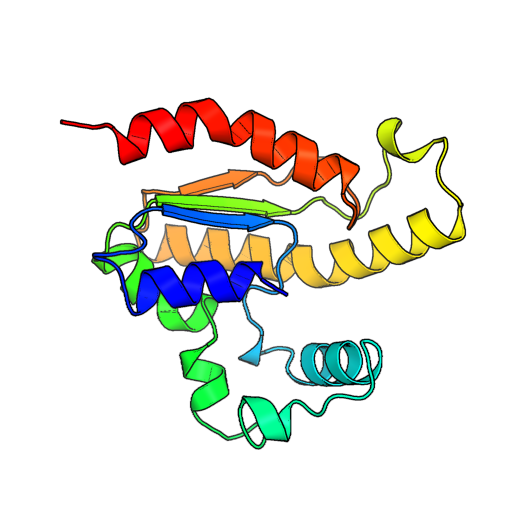OM 798 N N . GLY A 1 104 ? 8.899 3.957 -13.321 1.00 94.50 104 GLY A N 1
ATOM 799 C CA . GLY A 1 104 ? 7.609 4.171 -13.979 1.00 94.50 104 GLY A CA 1
ATOM 800 C C . GLY A 1 104 ? 6.835 2.866 -14.161 1.00 94.50 104 GLY A C 1
ATOM 801 O O . GLY A 1 104 ? 5.665 2.792 -13.797 1.00 94.50 104 GLY A O 1
ATOM 802 N N . VAL A 1 105 ? 7.492 1.810 -14.647 1.00 93.25 105 VAL A N 1
ATOM 803 C CA . VAL A 1 105 ? 6.862 0.492 -14.834 1.00 93.25 105 VAL A CA 1
ATOM 804 C C . VAL A 1 105 ? 6.304 -0.048 -13.518 1.00 93.25 105 VAL A C 1
ATOM 806 O O . VAL A 1 105 ? 5.139 -0.438 -13.478 1.00 93.25 105 VAL A O 1
ATOM 809 N N . ILE A 1 106 ? 7.095 -0.033 -12.441 1.00 93.19 106 ILE A N 1
ATOM 810 C CA . ILE A 1 106 ? 6.653 -0.561 -11.143 1.00 93.19 106 ILE A CA 1
ATOM 811 C C . ILE A 1 106 ? 5.492 0.272 -10.587 1.00 93.19 106 ILE A C 1
ATOM 813 O O . ILE A 1 106 ? 4.509 -0.295 -10.115 1.00 93.19 106 ILE A O 1
ATOM 817 N N . GLU A 1 107 ? 5.552 1.604 -10.678 1.00 96.19 107 GLU A N 1
ATOM 818 C CA . GLU A 1 107 ? 4.457 2.459 -10.199 1.00 96.19 107 GLU A CA 1
ATOM 819 C C . GLU A 1 107 ? 3.161 2.210 -10.984 1.00 96.19 107 GLU A C 1
ATOM 821 O O . GLU A 1 107 ? 2.076 2.110 -10.408 1.00 96.19 107 GLU A O 1
ATOM 826 N N . GLY A 1 108 ? 3.282 2.027 -12.302 1.00 93.88 108 GLY A N 1
ATOM 827 C CA . GLY A 1 108 ? 2.159 1.726 -13.187 1.00 93.88 108 GLY A CA 1
ATOM 828 C C . GLY A 1 108 ? 1.509 0.376 -12.894 1.00 93.88 108 GLY A C 1
ATOM 829 O O . GLY A 1 108 ? 0.307 0.225 -13.084 1.00 93.88 108 GLY A O 1
ATOM 830 N N . GLN A 1 109 ? 2.267 -0.591 -12.374 1.00 93.25 109 GLN A N 1
ATOM 831 C CA . GLN A 1 109 ? 1.725 -1.890 -11.966 1.00 93.25 109 GLN A CA 1
ATOM 832 C C . GLN A 1 109 ? 0.858 -1.808 -10.705 1.00 93.25 109 GLN A C 1
ATOM 834 O O . GLN A 1 109 ? -0.013 -2.656 -10.515 1.00 93.25 109 GLN A O 1
ATOM 839 N N . VAL A 1 110 ? 1.081 -0.816 -9.835 1.00 95.75 110 VAL A N 1
ATOM 840 C CA . VAL A 1 110 ? 0.405 -0.739 -8.528 1.00 95.75 110 VAL A CA 1
ATOM 841 C C . VAL A 1 110 ? -0.676 0.341 -8.446 1.00 95.75 110 VAL A C 1
ATOM 843 O O . VAL A 1 110 ? -1.552 0.233 -7.584 1.00 95.75 110 VAL A O 1
ATOM 846 N N . ILE A 1 111 ? -0.680 1.351 -9.324 1.00 97.25 111 ILE A N 1
ATOM 847 C CA . ILE A 1 111 ? -1.633 2.475 -9.243 1.00 97.25 111 ILE A CA 1
ATOM 848 C C . ILE A 1 111 ? -3.101 2.039 -9.328 1.00 97.25 111 ILE A C 1
ATOM 850 O O . ILE A 1 111 ? -3.925 2.526 -8.551 1.00 97.25 111 ILE A O 1
ATOM 854 N N . ASP A 1 112 ? -3.437 1.083 -10.193 1.00 96.50 112 ASP A N 1
ATOM 855 C CA . ASP A 1 112 ? -4.823 0.623 -10.341 1.00 96.50 112 ASP A CA 1
ATOM 856 C C . ASP A 1 112 ? -5.330 -0.056 -9.067 1.00 96.50 112 ASP A C 1
ATOM 858 O O . ASP A 1 112 ? -6.428 0.248 -8.604 1.00 96.50 112 ASP A O 1
ATOM 862 N N . ALA A 1 113 ? -4.504 -0.893 -8.431 1.00 96.75 113 ALA A N 1
ATOM 863 C CA . ALA A 1 113 ? -4.850 -1.521 -7.158 1.00 96.75 113 ALA A CA 1
ATOM 864 C C . ALA A 1 113 ? -5.041 -0.485 -6.033 1.00 96.75 113 ALA A C 1
ATOM 866 O O . ALA A 1 113 ? -5.894 -0.670 -5.167 1.00 96.75 113 ALA A O 1
ATOM 867 N N . ASN A 1 114 ? -4.289 0.622 -6.047 1.00 98.50 114 ASN A N 1
ATOM 868 C CA . ASN A 1 114 ? -4.451 1.695 -5.060 1.00 98.50 114 ASN A CA 1
ATOM 869 C C . ASN A 1 114 ? -5.752 2.479 -5.264 1.00 98.50 114 ASN A C 1
ATOM 871 O O . ASN A 1 114 ? -6.451 2.762 -4.290 1.00 98.50 114 ASN A O 1
ATOM 875 N N . LYS A 1 115 ? -6.105 2.793 -6.516 1.00 98.44 115 LYS A N 1
ATOM 876 C CA . LYS A 1 115 ? -7.382 3.447 -6.842 1.00 98.44 115 LYS A CA 1
ATOM 877 C C . LYS A 1 115 ? -8.568 2.548 -6.508 1.00 98.44 115 LYS A C 1
ATOM 879 O O . LYS A 1 115 ? -9.480 2.987 -5.820 1.00 98.44 115 LYS A O 1
ATOM 884 N N . GLN A 1 116 ? -8.503 1.272 -6.889 1.00 98.31 116 GLN A N 1
ATOM 885 C CA . GLN A 1 116 ? -9.524 0.283 -6.539 1.00 98.31 116 GLN A CA 1
ATOM 886 C C . GLN A 1 116 ? -9.684 0.146 -5.022 1.00 98.31 116 GLN A C 1
ATOM 888 O O . GLN A 1 116 ? -10.809 0.068 -4.535 1.00 98.31 116 GLN A O 1
ATOM 893 N N . PHE A 1 117 ? -8.581 0.136 -4.265 1.00 98.75 117 PHE A N 1
ATOM 894 C CA . PHE A 1 117 ? -8.629 0.127 -2.803 1.00 98.75 117 PHE A CA 1
ATOM 895 C C . PHE A 1 117 ? -9.325 1.375 -2.247 1.00 98.75 117 PHE A C 1
ATOM 897 O O . PHE A 1 117 ? -10.166 1.247 -1.360 1.00 98.75 117 PHE A O 1
ATOM 904 N N . ALA A 1 118 ? -9.011 2.566 -2.767 1.00 98.75 118 ALA A N 1
ATOM 905 C CA . ALA A 1 118 ? -9.660 3.807 -2.348 1.00 98.75 118 ALA A CA 1
ATOM 906 C C . ALA A 1 118 ? -11.170 3.783 -2.630 1.00 98.75 118 ALA A C 1
ATOM 908 O O . ALA A 1 118 ? -11.966 4.038 -1.723 1.00 98.75 118 ALA A O 1
ATOM 909 N N . ASP A 1 119 ? -11.559 3.388 -3.844 1.00 98.75 119 ASP A N 1
ATOM 910 C CA . ASP A 1 119 ? -12.960 3.270 -4.253 1.00 98.75 119 ASP A CA 1
ATOM 911 C C . ASP A 1 119 ? -13.713 2.265 -3.371 1.00 98.75 119 ASP A C 1
ATOM 913 O O . ASP A 1 119 ? -14.785 2.575 -2.850 1.00 98.75 119 ASP A O 1
ATOM 917 N N . ALA A 1 120 ? -13.136 1.082 -3.139 1.00 98.75 120 ALA A N 1
ATOM 918 C CA . ALA A 1 120 ? -13.728 0.047 -2.295 1.00 98.75 120 ALA A CA 1
ATOM 919 C C . ALA A 1 120 ? -13.833 0.484 -0.824 1.00 98.75 120 ALA A C 1
ATOM 921 O O . ALA A 1 120 ? -14.872 0.274 -0.197 1.00 98.75 120 ALA A O 1
ATOM 922 N N . TYR A 1 121 ? -12.800 1.133 -0.277 1.00 98.88 121 TYR A N 1
ATOM 923 C CA . TYR A 1 121 ? -12.804 1.657 1.091 1.00 98.88 121 TYR A CA 1
ATOM 924 C C . TYR A 1 121 ? -13.908 2.699 1.281 1.00 98.88 121 TYR A C 1
ATOM 926 O O . TYR A 1 121 ? -14.681 2.616 2.238 1.00 98.88 121 TYR A O 1
ATOM 934 N N . THR A 1 122 ? -14.034 3.652 0.355 1.00 98.62 122 THR A N 1
ATOM 935 C CA . THR A 1 122 ? -15.084 4.675 0.406 1.00 98.62 122 THR A CA 1
ATOM 936 C C . THR A 1 122 ? -16.474 4.077 0.188 1.00 98.62 122 THR A C 1
ATOM 938 O O . THR A 1 122 ? -17.392 4.401 0.945 1.00 98.62 122 THR A O 1
ATOM 941 N N . ALA A 1 123 ? -16.642 3.170 -0.778 1.00 98.62 123 ALA A N 1
ATOM 942 C CA . ALA A 1 123 ? -17.916 2.499 -1.041 1.00 98.62 123 ALA A CA 1
ATOM 943 C C . ALA A 1 123 ? -18.397 1.655 0.153 1.00 98.62 123 ALA A C 1
ATOM 945 O O . ALA A 1 123 ? -19.594 1.608 0.431 1.00 98.62 123 ALA A O 1
ATOM 946 N N . ALA A 1 124 ? -17.472 1.047 0.902 1.00 98.44 124 ALA A N 1
ATOM 947 C CA . ALA A 1 124 ? -17.759 0.304 2.130 1.00 98.44 124 ALA A CA 1
ATOM 948 C C . ALA A 1 124 ? -18.010 1.203 3.362 1.00 98.44 124 ALA A C 1
ATOM 950 O O . ALA A 1 124 ? -18.256 0.699 4.457 1.00 98.44 124 ALA A O 1
ATOM 951 N N . GLY A 1 125 ? -17.971 2.532 3.207 1.00 98.50 125 GLY A N 1
ATOM 952 C CA . GLY A 1 125 ? -18.268 3.493 4.272 1.00 98.50 125 GLY A CA 1
ATOM 953 C C . GLY A 1 125 ? -17.058 3.940 5.095 1.00 98.50 125 GLY A C 1
ATOM 954 O O . GLY A 1 125 ? -17.239 4.582 6.133 1.00 98.50 125 GLY A O 1
ATOM 955 N N . GLY A 1 126 ? -15.840 3.637 4.646 1.00 98.69 126 GLY A N 1
ATOM 956 C CA . GLY A 1 126 ? -14.603 4.123 5.241 1.00 98.69 126 GLY A CA 1
ATOM 957 C C . GLY A 1 126 ? -14.453 5.639 5.102 1.00 98.69 126 GLY A C 1
ATOM 958 O O . GLY A 1 126 ? -14.733 6.221 4.053 1.00 98.69 126 GLY A O 1
ATOM 959 N N . LYS A 1 127 ? -14.028 6.298 6.186 1.00 98.25 127 LYS A N 1
ATOM 960 C CA . LYS A 1 127 ? -13.978 7.772 6.287 1.00 98.25 127 LYS A CA 1
ATOM 961 C C . LYS A 1 127 ? -12.688 8.321 6.897 1.00 98.25 127 LYS A C 1
ATOM 963 O O . LYS A 1 127 ? -12.547 9.535 6.998 1.00 98.25 127 LYS A O 1
ATOM 968 N N . ASN A 1 128 ? -11.760 7.459 7.315 1.0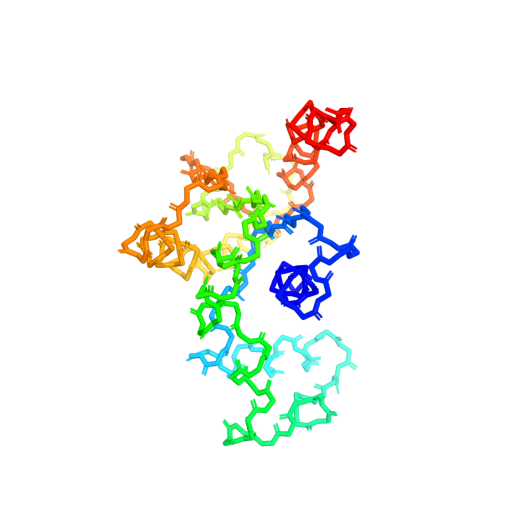0 98.56 128 ASN A N 1
ATOM 969 C CA . ASN A 1 128 ? -10.560 7.855 8.055 1.00 98.56 128 ASN A CA 1
ATOM 970 C C . ASN A 1 128 ? -9.284 7.630 7.231 1.00 98.56 128 ASN A C 1
ATOM 972 O O . ASN A 1 12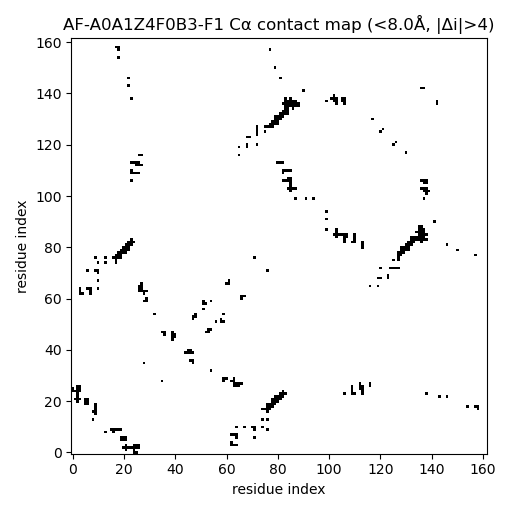8 ? -8.329 7.002 7.682 1.00 98.56 128 ASN A O 1
ATOM 976 N N . ALA A 1 129 ? -9.273 8.120 5.993 1.00 98.69 129 ALA A N 1
ATOM 977 C CA . ALA A 1 129 ? -8.166 7.937 5.066 1.00 98.69 129 ALA A CA 1
ATOM 978 C C . ALA A 1 129 ? -7.818 9.242 4.347 1.00 98.69 129 ALA A C 1
ATOM 980 O O . ALA A 1 129 ? -8.697 10.021 3.984 1.00 98.69 129 ALA A O 1
ATOM 981 N N . HIS A 1 130 ? -6.526 9.458 4.133 1.00 98.75 130 HIS A N 1
ATOM 982 C CA . HIS A 1 130 ? -6.002 10.395 3.152 1.00 98.75 130 HIS A CA 1
ATOM 983 C C . HIS A 1 130 ? -5.528 9.594 1.935 1.00 98.75 130 HIS A C 1
ATOM 985 O O . HIS A 1 130 ? -4.724 8.673 2.088 1.00 98.75 130 HIS A O 1
ATOM 991 N N . PHE A 1 131 ? -6.044 9.935 0.754 1.00 98.69 131 PHE A N 1
ATOM 992 C CA . PHE A 1 131 ? -5.663 9.339 -0.525 1.00 98.69 131 PHE A CA 1
ATOM 993 C C . PHE A 1 131 ? -4.969 10.395 -1.387 1.00 98.69 131 PHE A C 1
ATOM 995 O O . PHE A 1 131 ? -5.541 11.458 -1.628 1.00 98.69 131 PHE A O 1
ATOM 1002 N N . GLU A 1 132 ? -3.768 10.086 -1.866 1.00 98.00 132 GLU A N 1
ATOM 1003 C CA . GLU A 1 132 ? -2.917 10.981 -2.651 1.00 98.00 132 GLU A CA 1
ATOM 1004 C C . GLU A 1 132 ? -2.512 10.282 -3.962 1.00 98.00 132 GLU A C 1
ATOM 1006 O O . GLU A 1 132 ? -1.649 9.400 -3.975 1.00 98.00 132 GLU A O 1
ATOM 1011 N N . PHE A 1 133 ? -3.138 10.686 -5.074 1.00 98.12 133 PHE A N 1
ATOM 1012 C CA . PHE A 1 133 ? -2.877 10.162 -6.424 1.00 98.12 133 PHE A CA 1
ATOM 1013 C C . PHE A 1 133 ? -2.518 11.303 -7.392 1.00 98.12 133 PHE A C 1
ATOM 1015 O O . PHE A 1 133 ? -3.372 11.745 -8.168 1.00 98.12 133 PHE A O 1
ATOM 1022 N N . PRO A 1 134 ? -1.291 11.850 -7.324 1.00 96.38 134 PRO A N 1
ATOM 1023 C CA . PRO A 1 134 ? -0.935 13.052 -8.065 1.00 96.38 134 PRO A CA 1
ATOM 1024 C C . PRO A 1 134 ? -0.708 12.789 -9.558 1.00 96.38 134 PRO A C 1
ATOM 1026 O O . PRO A 1 134 ? -0.465 11.665 -10.001 1.00 96.38 134 PRO A O 1
ATOM 1029 N N . ALA A 1 135 ? -0.735 13.873 -10.339 1.00 90.56 135 ALA A N 1
ATOM 1030 C CA . ALA A 1 135 ? -0.335 13.881 -11.743 1.00 90.56 135 ALA A CA 1
ATOM 1031 C C . ALA A 1 135 ? 1.205 13.881 -11.872 1.00 90.56 135 ALA A C 1
ATOM 1033 O O . ALA A 1 135 ? 1.807 14.858 -12.309 1.00 90.56 135 ALA A O 1
ATOM 1034 N N . GLY A 1 136 ? 1.842 12.808 -11.416 1.00 93.50 136 GLY A N 1
ATOM 1035 C CA . GLY A 1 136 ? 3.286 12.591 -11.455 1.00 93.50 136 GLY A CA 1
ATOM 1036 C C . GLY A 1 136 ? 3.725 11.624 -10.359 1.00 93.50 136 GLY A C 1
ATOM 1037 O O . GLY A 1 136 ? 3.023 11.434 -9.367 1.00 93.50 136 GLY A O 1
ATOM 1038 N N . GLY A 1 137 ? 4.894 11.017 -10.518 1.00 96.88 137 GLY A N 1
ATOM 1039 C CA . GLY A 1 137 ? 5.470 10.108 -9.534 1.00 96.88 137 GLY A CA 1
ATOM 1040 C C . GLY A 1 137 ? 5.814 8.753 -10.121 1.00 96.88 137 GLY A C 1
ATOM 1041 O O . GLY A 1 137 ? 5.000 8.127 -10.800 1.00 96.88 137 GLY A O 1
ATOM 1042 N N . ILE A 1 138 ? 7.025 8.300 -9.812 1.00 97.50 138 ILE A N 1
ATOM 1043 C CA . ILE A 1 138 ? 7.525 6.962 -10.129 1.00 97.50 138 ILE A CA 1
ATOM 1044 C C . ILE A 1 138 ? 7.991 6.263 -8.849 1.00 97.50 138 ILE A C 1
ATOM 1046 O O . ILE A 1 138 ? 8.152 6.898 -7.805 1.00 97.50 138 ILE A O 1
ATOM 1050 N N . HIS A 1 139 ? 8.235 4.958 -8.936 1.00 97.44 139 HIS A N 1
ATOM 1051 C CA . HIS A 1 139 ? 8.546 4.102 -7.795 1.00 97.44 139 HIS A CA 1
ATOM 1052 C C . HIS A 1 139 ? 9.950 4.361 -7.221 1.00 97.44 139 HIS A C 1
ATOM 1054 O O . HIS A 1 139 ? 10.897 3.618 -7.492 1.00 97.44 139 HIS A O 1
ATOM 1060 N N . ASN A 1 140 ? 10.125 5.450 -6.465 1.00 96.44 140 ASN A N 1
ATOM 1061 C CA . ASN A 1 140 ? 11.422 5.819 -5.907 1.00 96.44 140 ASN A CA 1
ATOM 1062 C C . ASN A 1 140 ? 11.359 6.597 -4.577 1.00 96.44 140 ASN A C 1
ATOM 1064 O O . ASN A 1 140 ? 10.344 7.162 -4.164 1.00 96.44 140 ASN A O 1
ATOM 1068 N N . TRP A 1 141 ? 12.524 6.674 -3.929 1.00 96.62 141 TRP A N 1
ATOM 1069 C CA . TRP A 1 141 ? 12.715 7.314 -2.628 1.00 96.62 141 TRP A CA 1
ATOM 1070 C C . TRP A 1 141 ? 12.434 8.816 -2.587 1.00 96.62 141 TRP A C 1
ATOM 1072 O O . TRP A 1 141 ? 12.104 9.332 -1.517 1.00 96.62 141 TRP A O 1
ATOM 1082 N N . THR A 1 142 ? 12.561 9.529 -3.707 1.00 96.44 142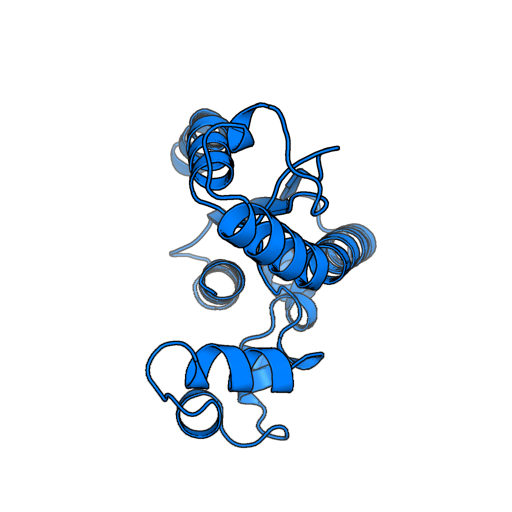 THR A N 1
ATOM 1083 C CA . THR A 1 142 ? 12.318 10.975 -3.752 1.00 96.44 142 THR A CA 1
ATOM 1084 C C . THR A 1 142 ? 10.867 11.268 -3.385 1.00 96.44 142 THR A C 1
ATOM 1086 O O . THR A 1 142 ? 10.608 12.079 -2.490 1.00 96.44 142 THR A O 1
ATOM 1089 N N . TYR A 1 143 ? 9.931 10.546 -4.005 1.00 97.75 143 TYR A N 1
ATOM 1090 C CA . TYR A 1 143 ? 8.499 10.692 -3.755 1.00 97.75 143 TYR A CA 1
ATOM 1091 C C . TYR A 1 143 ? 8.105 10.192 -2.366 1.00 97.75 143 TYR A C 1
ATOM 1093 O O . TYR A 1 143 ? 7.449 10.914 -1.614 1.00 97.75 143 TYR A O 1
ATOM 1101 N N . TRP A 1 144 ? 8.579 9.013 -1.952 1.00 98.44 144 TRP A N 1
ATOM 1102 C CA . TRP A 1 144 ? 8.275 8.487 -0.613 1.00 98.44 144 TRP A CA 1
ATOM 1103 C C . TRP A 1 144 ? 8.806 9.387 0.504 1.00 98.44 144 TRP A C 1
ATOM 1105 O O . TRP A 1 144 ? 8.130 9.602 1.510 1.00 98.44 144 TRP A O 1
ATOM 1115 N N . GLY A 1 145 ? 9.985 9.985 0.316 1.00 98.25 145 GLY A N 1
ATOM 1116 C CA . GLY A 1 145 ? 10.541 10.958 1.252 1.00 98.25 145 GLY A CA 1
ATOM 1117 C C . GLY A 1 145 ? 9.704 12.236 1.348 1.00 98.25 145 GLY A C 1
ATOM 1118 O O . GLY A 1 145 ? 9.582 12.806 2.434 1.00 98.25 145 GLY A O 1
ATOM 1119 N N . GLN A 1 146 ? 9.108 12.695 0.243 1.00 98.06 146 GLN A N 1
ATOM 1120 C CA . GLN A 1 146 ? 8.160 13.815 0.266 1.00 98.06 146 GLN A CA 1
ATOM 1121 C C . GLN A 1 146 ? 6.881 13.448 1.019 1.00 98.06 146 GLN A C 1
ATOM 1123 O O . GLN A 1 146 ? 6.455 14.219 1.876 1.00 98.06 146 GLN A O 1
ATOM 1128 N N . GLN A 1 147 ? 6.335 12.256 0.781 1.00 98.56 147 GLN A N 1
ATOM 1129 C CA . GLN A 1 147 ? 5.143 11.768 1.476 1.00 98.56 147 GLN A CA 1
ATOM 1130 C C . GLN A 1 147 ? 5.369 11.624 2.982 1.00 98.56 147 GLN A C 1
ATOM 1132 O O . GLN A 1 147 ? 4.544 12.078 3.769 1.00 98.56 147 GLN A O 1
ATOM 1137 N N . LEU A 1 148 ? 6.526 11.105 3.404 1.00 98.50 148 LEU A N 1
ATOM 1138 C CA . LEU A 1 148 ? 6.892 11.037 4.822 1.00 98.50 148 LEU A CA 1
ATOM 1139 C C . LEU A 1 148 ? 6.919 12.426 5.484 1.00 98.50 148 LEU A C 1
ATOM 1141 O O . LEU A 1 148 ? 6.496 12.588 6.629 1.00 98.50 148 LEU A O 1
ATOM 1145 N N . ARG A 1 149 ? 7.404 13.451 4.773 1.00 98.56 149 ARG A N 1
ATOM 1146 C CA . ARG A 1 149 ? 7.370 14.834 5.273 1.00 98.56 149 ARG A CA 1
ATOM 1147 C C . ARG A 1 149 ? 5.947 15.392 5.302 1.00 98.56 149 ARG A C 1
ATOM 1149 O O . ARG A 1 149 ? 5.595 16.047 6.280 1.00 98.56 149 ARG A O 1
ATOM 1156 N N . ALA A 1 150 ? 5.146 15.120 4.273 1.00 98.50 150 ALA A N 1
ATOM 1157 C CA . ALA A 1 150 ? 3.763 15.581 4.165 1.00 98.50 150 ALA A CA 1
ATOM 1158 C C . ALA A 1 150 ? 2.874 15.001 5.278 1.00 98.50 150 ALA A C 1
ATOM 1160 O O . ALA A 1 150 ? 2.117 15.739 5.909 1.00 98.50 150 ALA A O 1
ATOM 1161 N N . MET A 1 151 ? 3.041 13.717 5.609 1.00 98.31 151 MET A N 1
ATOM 1162 C CA . MET A 1 151 ? 2.259 13.059 6.660 1.00 98.31 151 MET A CA 1
ATOM 1163 C C . MET A 1 151 ? 2.644 13.475 8.082 1.00 98.31 151 MET A C 1
ATOM 1165 O O . MET A 1 151 ? 1.939 13.127 9.022 1.00 98.31 151 MET A O 1
ATOM 1169 N N . LYS A 1 152 ? 3.738 14.221 8.288 1.00 98.38 152 LYS A N 1
ATOM 1170 C CA . LYS A 1 152 ? 4.243 14.542 9.634 1.00 98.38 152 LYS A CA 1
ATOM 1171 C C . LYS A 1 152 ? 3.186 15.206 10.521 1.00 98.38 152 LYS A C 1
ATOM 1173 O O . LYS A 1 152 ? 2.992 14.777 11.655 1.00 98.38 152 LYS A O 1
ATOM 1178 N N . ALA A 1 153 ? 2.542 16.268 10.035 1.00 98.00 153 ALA A N 1
ATOM 1179 C CA . ALA A 1 153 ? 1.547 17.001 10.822 1.00 98.00 153 ALA A CA 1
ATOM 1180 C C . ALA A 1 153 ? 0.320 16.131 11.121 1.00 98.00 153 ALA A C 1
ATOM 1182 O O . ALA A 1 153 ? -0.220 16.173 12.224 1.00 98.00 153 ALA A O 1
ATOM 1183 N N . ASP A 1 154 ? -0.067 15.307 10.151 1.00 98.31 154 ASP A N 1
ATOM 1184 C CA . ASP A 1 154 ? -1.187 14.391 10.264 1.00 98.31 154 ASP A CA 1
ATOM 1185 C C . ASP A 1 154 ? -0.936 13.275 11.286 1.00 98.31 154 ASP A C 1
ATOM 1187 O O . ASP A 1 154 ? -1.753 13.044 12.176 1.00 98.31 154 ASP A O 1
ATOM 1191 N N . LEU A 1 155 ? 0.232 12.636 11.202 1.00 97.88 155 LEU A N 1
ATOM 1192 C CA . LEU A 1 155 ? 0.671 11.579 12.102 1.00 97.88 155 LEU A CA 1
ATOM 1193 C C . LEU A 1 155 ? 0.785 12.092 13.539 1.00 97.88 155 LEU A C 1
ATOM 1195 O O . LEU A 1 155 ? 0.192 11.510 14.443 1.00 97.88 155 LEU A O 1
ATOM 1199 N N . VAL A 1 156 ? 1.499 13.204 13.755 1.00 98.00 156 VAL A N 1
ATOM 1200 C CA . VAL A 1 156 ? 1.614 13.824 15.087 1.00 98.00 156 VAL A CA 1
ATOM 1201 C C . VAL A 1 156 ? 0.224 14.174 15.610 1.00 98.00 156 VAL A C 1
ATOM 1203 O O . VAL A 1 156 ? -0.148 13.752 16.699 1.00 98.00 156 VAL A O 1
ATOM 1206 N N . GLY A 1 157 ? -0.579 14.861 14.797 1.00 97.12 157 GLY A N 1
ATOM 1207 C CA . GLY A 1 157 ? -1.923 15.279 15.169 1.00 97.12 157 GLY A CA 1
ATOM 1208 C C . GLY A 1 157 ? -2.917 14.138 15.376 1.00 97.12 157 GLY A C 1
ATOM 1209 O O . GLY A 1 157 ? -3.971 14.397 15.945 1.00 97.12 157 GLY A O 1
ATOM 1210 N N . TYR A 1 158 ? -2.646 12.911 14.922 1.00 96.56 158 TYR A N 1
ATOM 1211 C CA . TYR A 1 158 ? -3.483 11.738 15.191 1.00 96.56 158 TYR A CA 1
ATOM 1212 C C . TYR A 1 158 ? -3.006 10.972 16.429 1.00 96.56 158 TYR A C 1
ATOM 1214 O O . TYR A 1 158 ? -3.822 10.607 17.270 1.00 96.56 158 TYR A O 1
ATOM 1222 N N . LEU A 1 159 ? -1.692 10.768 16.565 1.00 96.31 159 LEU A N 1
ATOM 1223 C CA . LEU A 1 159 ? -1.103 9.967 17.643 1.00 96.31 159 LEU A CA 1
ATOM 1224 C C . LEU A 1 159 ? -1.057 10.689 18.996 1.00 96.31 159 LEU A C 1
ATOM 1226 O O . LEU A 1 159 ? -0.972 10.028 20.025 1.00 96.31 159 LEU A O 1
ATOM 1230 N N . THR A 1 160 ? -1.106 12.023 19.014 1.00 95.88 160 THR A N 1
ATOM 1231 C CA . THR A 1 160 ? -1.069 12.812 20.258 1.00 95.88 160 THR A CA 1
ATOM 1232 C C . THR A 1 160 ? -2.428 13.392 20.650 1.00 95.88 160 THR A C 1
ATOM 1234 O O . THR A 1 160 ? -2.473 14.331 21.445 1.00 95.88 160 THR A O 1
ATOM 1237 N 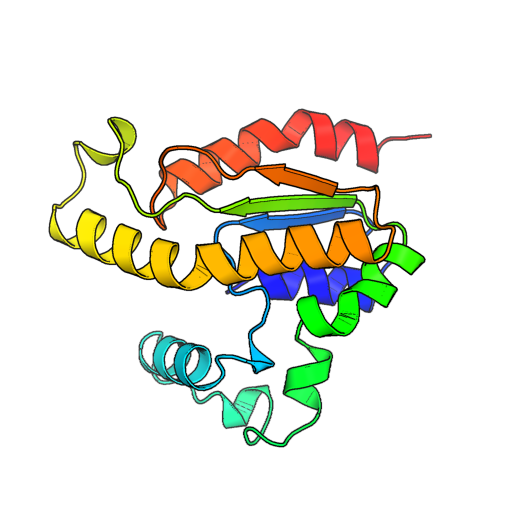N . ARG A 1 161 ? -3.538 12.908 20.074 1.00 82.38 161 ARG A N 1
ATOM 1238 C CA . ARG A 1 161 ? -4.881 13.318 20.513 1.00 82.38 161 ARG A CA 1
ATOM 1239 C C . ARG A 1 161 ? -5.106 12.800 21.932 1.00 82.38 161 ARG A C 1
ATOM 1241 O O . ARG A 1 161 ? -5.089 11.591 22.142 1.00 82.38 161 ARG A O 1
ATOM 1248 N N . ALA A 1 162 ? -5.244 13.735 22.871 1.00 52.62 162 ALA A N 1
ATOM 1249 C CA . ALA A 1 162 ? -5.685 13.475 24.237 1.00 52.62 162 ALA A CA 1
ATOM 1250 C C . ALA A 1 162 ? -7.185 13.163 24.275 1.00 52.62 162 ALA A C 1
ATOM 1252 O O . ALA A 1 162 ? 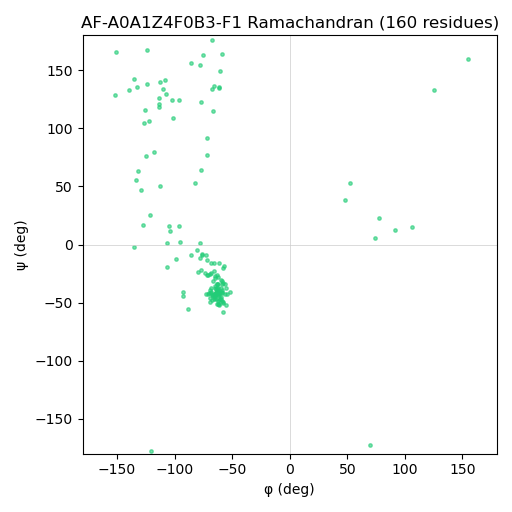-7.920 13.747 23.442 1.00 52.62 162 ALA A O 1
#

Foldseek 3Di:
DCQLVQLLCCLVPVVVQLEGEHALDQLACLVVVVVVQVVQCVVPHDGVCVVQNDSPGCSSLSSRNLNRLVSCQVSLRAYEYYAEQLAADPLCVPPDPVVSNVQSVSSNVRVVSSVSSVVSNVVVPRDRYDYYYDHHDGNDDVVVVVSVVVCVVVVCVVVPDD

Sequence (162 aa):
MAGPSALTLSIYHPQQFIYAGALSAPLHPSANKWQISISMSDAGGFNSEDMWGPESDPAWVRNDPYLNIDKLIANNTRLWIYCGNAQATDLDKDRNGFENLAGGVIEGQVIDANKQFADAYTAAGGKNAHFEFPAGGIHNWTYWGQQLRAMKADLVGYLTRA

Nearest PDB structures (foldseek):
  1sfr-assembly1_A  TM=9.595E-01  e=5.489E-16  Mycobacterium tuberculosis
  1f0p-assembly1_A  TM=9.698E-01  e=5.198E-15  Mycobacterium tuberculosis
  1dqz-assembly1_B  TM=9.659E-01  e=1.395E-14  Mycobacterium tuberculosis
  3hrh-assembly1_B  TM=9.643E-01  e=1.320E-14  Mycobacterium tuberculosis
  5vns-assembly1_A  TM=9.225E-01  e=1.396E-12  Mycobacterium tuberculosis

Solvent-accessible surface area (backbone atoms only — not comparable to full-atom values): 8640 Å² total; per-residue (Å²): 107,66,16,22,51,36,43,37,43,26,48,79,37,42,92,80,28,50,61,32,58,25,64,63,19,59,30,44,42,63,84,44,47,67,59,54,34,51,52,32,34,73,69,77,64,43,58,45,47,82,74,38,41,56,96,84,34,65,50,36,57,70,58,11,38,52,82,40,41,69,44,35,45,75,62,61,33,37,36,40,41,36,32,32,62,26,37,77,48,85,92,48,72,90,50,57,69,66,58,52,50,53,17,15,55,56,19,51,72,21,33,63,41,43,51,52,40,51,53,50,37,47,74,74,66,42,80,49,64,47,79,46,73,49,100,34,31,38,59,48,68,71,56,53,54,49,49,59,60,65,44,44,65,57,50,52,64,60,76,67,64,126

InterPro domains:
  IPR000801 Esterase-like [PF00756] (1-155)
  IPR029058 Alpha/Beta hydrolase fold [G3DSA:3.40.50.1820] (1-161)
  IPR029058 Alpha/Beta hydrolase fold [SSF53474] (1-159)
  IPR050583 Mycobacterial A85 antigen [PTHR48098] (1-157)